Protein AF-A0A2I6B3H9-F1 (afdb_monomer_lite)

Secondary structure (DSSP, 8-state):
-HHHHHHHHSS-TTS-GGGS-HHHHHHHHHHHHHHHHHHHHHHHHHHHHHHHHH----

Foldseek 3Di:
DVLLCCLVPVDPPPDDNVNDDPVSVVVNVVVVVCVVVVVVVVVVVVVVVCCVPVVDDD

InterPro domains:
  IPR000883 Cytochrome c oxidase subunit I [PF00115] (1-58)
  IPR000883 Cytochrome c oxidase subunit I [PR01165] (22-41)
  IPR000883 Cytochrome c oxidase subunit I [PR01165] (51-58)
  IPR000883 Cytochrome c oxidase subunit I [PTHR10422] (1-58)
  IPR023616 Cytochrome c oxidase-like, subunit I domain [PS50855] (1-58)
  IPR036927 Cytochrome c oxidase-like, subunit I superfamily [G3DSA:1.20.210.10] (1-58)
  IPR036927 Cytochrome c oxidase-like, subunit I superfamily [SSF81442] (1-58)

Organism: Chrysolina herbacea (NCBI:txid75521)

Sequence (58 aa):
INFITTIINMHPMEMKLDQMPLFSWAVLITAILLLLSLPVLAGAITMLLTDRNLNTSF

pLDDT: mean 90.96, std 6.55, range [69.06, 97.38]

Radius of gyration: 18.11 Å; chains: 1; bounding box: 36×13×50 Å

Structure (mmCIF, N/CA/C/O backbone):
data_AF-A0A2I6B3H9-F1
#
_entry.id   AF-A0A2I6B3H9-F1
#
loop_
_atom_site.group_PDB
_atom_site.id
_atom_site.type_symbol
_atom_site.label_atom_id
_atom_site.label_alt_id
_atom_site.label_comp_id
_atom_site.label_asym_id
_atom_site.label_entity_id
_atom_site.label_seq_id
_atom_site.pdbx_PDB_ins_code
_atom_site.Cartn_x
_atom_site.Cartn_y
_atom_site.Cartn_z
_atom_site.occupancy
_atom_site.B_iso_or_equiv
_atom_site.auth_seq_id
_atom_site.auth_comp_id
_atom_site.auth_asym_id
_atom_site.auth_atom_id
_atom_site.pdbx_PDB_model_num
ATOM 1 N N . ILE A 1 1 ? 2.178 0.760 1.594 1.00 92.00 1 ILE A N 1
ATOM 2 C CA . ILE A 1 1 ? 2.776 -0.030 2.703 1.00 92.00 1 ILE A CA 1
ATOM 3 C C . ILE A 1 1 ? 2.394 0.559 4.064 1.00 92.00 1 ILE A C 1
ATOM 5 O O . ILE A 1 1 ? 1.680 -0.120 4.782 1.00 92.00 1 ILE A O 1
ATOM 9 N N . ASN A 1 2 ? 2.738 1.818 4.378 1.00 93.75 2 ASN A N 1
ATOM 10 C CA . ASN A 1 2 ? 2.432 2.448 5.682 1.00 93.75 2 ASN A CA 1
ATOM 11 C C . ASN A 1 2 ? 0.965 2.316 6.137 1.00 93.75 2 ASN A C 1
ATOM 13 O O . ASN A 1 2 ? 0.710 1.903 7.260 1.00 93.75 2 ASN A O 1
ATOM 17 N N . PHE A 1 3 ? -0.008 2.575 5.256 1.00 92.19 3 PHE A N 1
ATOM 18 C CA . PHE A 1 3 ? -1.430 2.423 5.600 1.00 92.19 3 PHE A CA 1
ATOM 19 C C . PHE A 1 3 ? -1.814 0.996 6.015 1.00 92.19 3 PHE A C 1
ATOM 21 O O . PHE A 1 3 ? -2.591 0.825 6.948 1.00 92.19 3 PHE A O 1
ATOM 28 N N . ILE A 1 4 ? -1.231 -0.024 5.377 1.00 93.31 4 ILE A N 1
ATOM 29 C CA . ILE A 1 4 ? -1.472 -1.434 5.715 1.00 93.31 4 ILE A CA 1
ATOM 30 C C . ILE A 1 4 ? -0.974 -1.702 7.138 1.00 93.31 4 ILE A C 1
ATOM 32 O O . ILE A 1 4 ? -1.704 -2.244 7.963 1.00 93.31 4 ILE A O 1
ATOM 36 N N . THR A 1 5 ? 0.245 -1.257 7.456 1.00 93.44 5 THR A N 1
ATOM 37 C CA . THR A 1 5 ? 0.826 -1.451 8.790 1.00 93.44 5 THR A CA 1
ATOM 38 C C . THR A 1 5 ? 0.088 -0.666 9.869 1.00 93.44 5 THR A C 1
ATOM 40 O O . THR A 1 5 ? -0.052 -1.165 10.977 1.00 93.44 5 THR A O 1
ATOM 43 N N . THR A 1 6 ? -0.425 0.529 9.566 1.00 93.00 6 THR A N 1
ATOM 44 C CA . THR A 1 6 ? -1.199 1.328 10.526 1.00 93.00 6 THR A CA 1
ATOM 45 C C . THR A 1 6 ? -2.543 0.677 10.843 1.00 93.00 6 THR A C 1
ATOM 47 O O . THR A 1 6 ? -2.890 0.555 12.012 1.00 93.00 6 THR A O 1
ATOM 50 N N . ILE A 1 7 ? -3.278 0.210 9.829 1.00 91.25 7 ILE A N 1
ATOM 51 C CA . ILE A 1 7 ? -4.592 -0.424 10.026 1.00 91.25 7 ILE A CA 1
ATOM 52 C C . ILE A 1 7 ? -4.461 -1.744 10.801 1.00 91.25 7 ILE A C 1
ATOM 54 O O . ILE A 1 7 ? -5.297 -2.038 11.649 1.00 91.25 7 ILE A O 1
ATOM 58 N N . ILE A 1 8 ? -3.401 -2.519 10.549 1.00 89.94 8 ILE A N 1
ATOM 59 C CA . ILE A 1 8 ? -3.193 -3.818 11.206 1.00 89.94 8 ILE A CA 1
ATOM 60 C C . ILE A 1 8 ? -2.595 -3.664 12.612 1.00 89.94 8 ILE A C 1
ATOM 62 O O . ILE A 1 8 ? -3.049 -4.333 13.531 1.00 89.94 8 ILE A O 1
ATOM 66 N N . ASN A 1 9 ? -1.594 -2.796 12.801 1.00 88.12 9 ASN A N 1
ATOM 67 C CA . ASN A 1 9 ? -0.837 -2.740 14.061 1.00 88.12 9 ASN A CA 1
ATOM 68 C C . ASN A 1 9 ? -1.296 -1.645 15.029 1.00 88.12 9 ASN A C 1
ATOM 70 O O . ASN A 1 9 ? -0.960 -1.711 16.207 1.00 88.12 9 ASN A O 1
ATOM 74 N N . MET A 1 10 ? -2.001 -0.613 14.554 1.00 87.81 10 MET A N 1
ATOM 75 C CA . MET A 1 10 ? -2.376 0.553 15.368 1.00 87.81 10 MET A CA 1
ATOM 76 C C . MET A 1 10 ? -3.892 0.690 15.550 1.00 87.81 10 MET A C 1
ATOM 78 O O . MET A 1 10 ? -4.363 1.757 15.946 1.00 87.81 10 MET A O 1
ATOM 82 N N . HIS A 1 11 ? -4.671 -0.363 15.275 1.00 83.62 11 HIS A N 1
ATOM 83 C CA . HIS A 1 11 ? -6.081 -0.360 15.660 1.00 83.62 11 HIS A CA 1
ATOM 84 C C . HIS A 1 11 ? -6.206 -0.393 17.199 1.00 83.62 11 HIS A C 1
ATOM 86 O O . HIS A 1 11 ? -5.324 -0.931 17.875 1.00 83.62 11 HIS A O 1
ATOM 92 N N . PRO A 1 12 ? -7.275 0.174 17.791 1.00 85.50 12 PRO A N 1
ATOM 93 C CA . PRO A 1 12 ? -7.459 0.155 19.241 1.00 85.50 12 PRO A CA 1
ATOM 94 C C . PRO A 1 12 ? -7.462 -1.285 19.766 1.00 85.50 12 PRO A C 1
ATOM 96 O O . PRO A 1 12 ? -8.153 -2.132 19.202 1.00 85.50 12 PRO A O 1
ATOM 99 N N . MET A 1 13 ? -6.717 -1.559 20.842 1.00 78.00 13 MET A N 1
ATOM 100 C CA . MET A 1 13 ? -6.505 -2.918 21.375 1.00 78.00 13 MET A CA 1
ATOM 101 C C . MET A 1 13 ? -7.802 -3.681 21.688 1.00 78.00 13 MET A C 1
ATOM 103 O O . MET A 1 13 ? -7.841 -4.900 21.559 1.00 78.00 13 MET A O 1
ATOM 107 N N . GLU A 1 14 ? -8.868 -2.979 22.073 1.00 83.38 14 GLU A N 1
ATOM 108 C CA . GLU A 1 14 ? -10.167 -3.580 22.417 1.00 83.38 14 GLU A CA 1
ATOM 109 C C . GLU A 1 14 ? -11.134 -3.686 21.225 1.00 83.38 14 GLU A C 1
ATOM 111 O O . GLU A 1 14 ? -12.252 -4.182 21.364 1.00 83.38 14 GLU A O 1
ATOM 116 N N . MET A 1 15 ? -10.723 -3.229 20.042 1.00 88.44 15 MET A N 1
ATOM 117 C CA . MET A 1 15 ? -11.563 -3.188 18.852 1.00 88.44 15 MET A CA 1
ATOM 118 C C . MET A 1 15 ? -11.239 -4.363 17.931 1.00 88.44 15 MET A C 1
ATOM 120 O O . MET A 1 15 ? -10.089 -4.569 17.545 1.00 88.44 15 MET A O 1
ATOM 124 N N . LYS A 1 16 ? -12.257 -5.141 17.549 1.00 86.62 16 LYS A N 1
ATOM 125 C CA . LYS A 1 16 ? -12.079 -6.238 16.584 1.00 86.62 16 LYS A CA 1
ATOM 126 C C . LYS A 1 16 ? -11.882 -5.680 15.173 1.00 86.62 16 LYS A C 1
ATOM 128 O O . LYS A 1 16 ? -12.458 -4.646 14.837 1.00 86.62 16 LYS A O 1
ATOM 133 N N . LEU A 1 17 ? -11.156 -6.405 14.317 1.00 85.06 17 LEU A N 1
ATOM 134 C CA . LEU A 1 17 ? -10.958 -6.009 12.914 1.00 85.06 17 LEU A CA 1
ATOM 135 C C . LEU A 1 17 ? -12.296 -5.815 12.172 1.00 85.06 17 LEU A C 1
ATOM 137 O O . LEU A 1 17 ? -12.452 -4.867 11.406 1.00 85.06 17 LEU A O 1
ATOM 141 N N . ASP A 1 18 ? -13.293 -6.646 12.479 1.00 85.75 18 ASP A N 1
ATOM 142 C CA . ASP A 1 18 ? -14.638 -6.575 11.888 1.00 85.75 18 ASP A CA 1
ATOM 143 C C . ASP A 1 18 ? -15.426 -5.328 12.313 1.00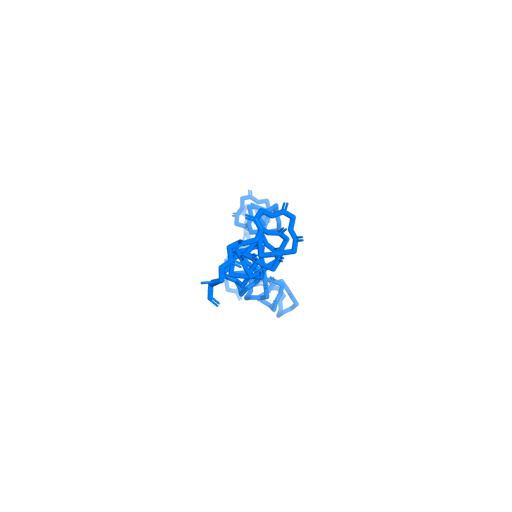 85.75 18 ASP A C 1
ATOM 145 O O . ASP A 1 18 ? -16.371 -4.925 11.641 1.00 85.75 18 ASP A O 1
ATOM 149 N N . GLN A 1 19 ? -15.050 -4.704 13.433 1.00 89.31 19 GLN A N 1
ATOM 150 C CA . GLN A 1 19 ? -15.694 -3.490 13.937 1.00 89.31 19 GLN A CA 1
ATOM 151 C C . GLN A 1 19 ? -15.102 -2.222 13.312 1.00 89.31 19 GLN A C 1
ATOM 153 O O . GLN A 1 19 ? -15.598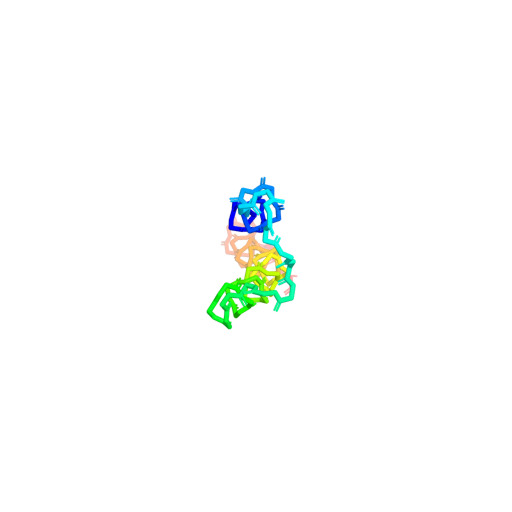 -1.126 13.575 1.00 89.31 19 GLN A O 1
ATOM 158 N N . MET A 1 20 ? -14.044 -2.338 12.500 1.00 90.81 20 MET A N 1
ATOM 159 C CA . MET A 1 20 ? -13.444 -1.186 11.835 1.00 90.81 20 MET A CA 1
ATOM 160 C C . MET A 1 20 ? -14.416 -0.504 10.867 1.00 90.81 20 MET A C 1
ATOM 162 O O . MET A 1 20 ? -15.174 -1.182 10.172 1.00 90.81 20 MET A O 1
ATOM 166 N N . PRO A 1 21 ? -14.373 0.839 10.760 1.00 92.50 21 PRO A N 1
ATOM 167 C CA . PRO A 1 21 ? -15.196 1.563 9.804 1.00 92.50 21 PRO A CA 1
ATOM 168 C C . PRO A 1 21 ? -14.976 1.059 8.375 1.00 92.50 21 PRO A C 1
ATOM 170 O O . PRO A 1 21 ? -13.843 0.786 7.972 1.00 92.50 21 P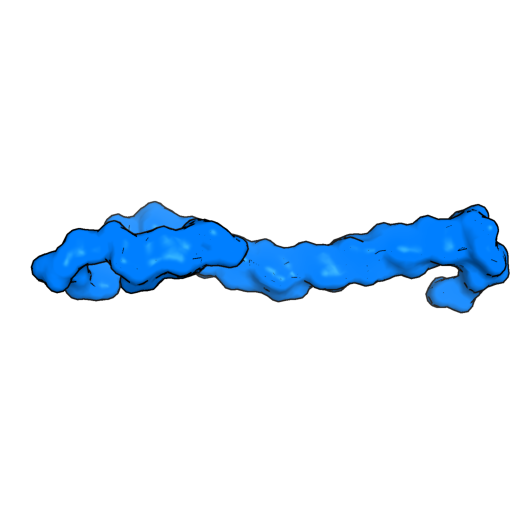RO A O 1
ATOM 173 N N . LEU A 1 22 ? -16.045 1.049 7.574 1.00 94.19 22 LEU A N 1
ATOM 174 C CA . LEU A 1 22 ? -16.010 0.697 6.145 1.00 94.19 22 LEU A CA 1
ATOM 175 C C . LEU A 1 22 ? -14.955 1.491 5.358 1.00 94.19 22 LEU A C 1
ATOM 177 O O . LEU A 1 22 ? -14.363 0.976 4.414 1.00 94.19 22 LEU A O 1
ATOM 181 N N . PHE A 1 23 ? -14.675 2.729 5.769 1.00 95.44 23 PHE A N 1
ATOM 182 C CA . PHE A 1 23 ? -13.617 3.538 5.170 1.00 95.44 23 PHE A CA 1
ATOM 183 C C . PHE A 1 23 ? -12.219 2.926 5.362 1.00 95.44 23 PHE A C 1
ATOM 185 O O . PHE A 1 23 ? -11.449 2.868 4.409 1.00 95.44 23 PHE A O 1
ATOM 192 N N . SER A 1 24 ? -11.904 2.417 6.559 1.00 92.56 24 SER A N 1
ATOM 193 C CA . SER A 1 24 ? -10.619 1.750 6.829 1.00 92.56 24 SER A CA 1
ATOM 194 C C . SER A 1 24 ? -10.460 0.505 5.952 1.00 92.56 24 SER A C 1
ATOM 196 O O . SER A 1 24 ? -9.416 0.301 5.334 1.00 92.56 24 SER A O 1
ATOM 198 N N . TRP A 1 25 ? -11.539 -0.268 5.793 1.00 94.12 25 TRP A N 1
ATOM 199 C CA . TRP A 1 25 ? -11.583 -1.411 4.881 1.00 94.12 25 TRP A CA 1
ATOM 200 C C . TRP A 1 25 ? -11.344 -1.017 3.418 1.00 94.12 25 TRP A C 1
ATOM 20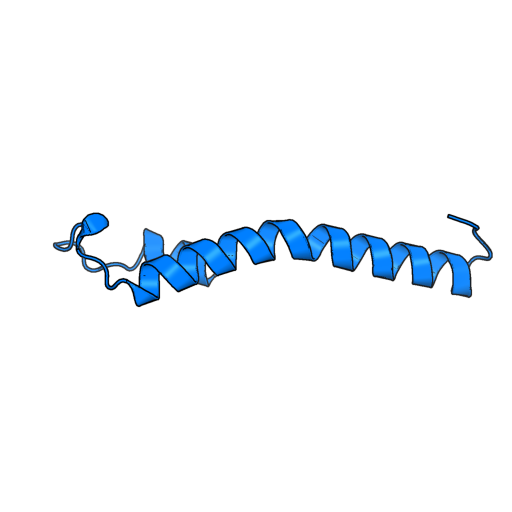2 O O . TRP A 1 25 ? -10.536 -1.648 2.735 1.00 94.12 25 TRP A O 1
ATOM 212 N N . ALA A 1 26 ? -11.975 0.057 2.939 1.00 96.25 26 ALA A N 1
ATOM 213 C CA . ALA A 1 26 ? -11.746 0.564 1.586 1.00 96.25 26 ALA A CA 1
ATOM 214 C C . ALA A 1 26 ? -10.285 1.016 1.374 1.00 96.25 26 ALA A C 1
ATOM 216 O O . ALA A 1 26 ? -9.675 0.713 0.343 1.00 96.25 26 ALA A O 1
ATOM 217 N N . VAL A 1 27 ? -9.689 1.694 2.363 1.00 96.44 27 VAL A N 1
ATOM 218 C CA . VAL A 1 27 ? -8.275 2.107 2.326 1.00 96.44 27 VAL A CA 1
ATOM 219 C C . VAL A 1 27 ? -7.339 0.897 2.330 1.00 96.44 27 VAL A C 1
ATOM 221 O O . VAL A 1 27 ? -6.359 0.883 1.589 1.00 96.44 27 VAL A O 1
ATOM 224 N N . LEU A 1 28 ? -7.644 -0.149 3.103 1.00 95.38 28 LEU A N 1
ATOM 225 C CA . LEU A 1 28 ? -6.852 -1.380 3.114 1.00 95.38 28 LEU A CA 1
ATOM 226 C C . LEU A 1 28 ? -6.843 -2.053 1.732 1.00 95.38 28 LEU A C 1
ATOM 228 O O . LEU A 1 28 ? -5.774 -2.383 1.217 1.00 95.38 28 LEU A O 1
ATOM 232 N N . ILE A 1 29 ? -8.017 -2.199 1.107 1.00 95.94 29 ILE A N 1
ATOM 233 C CA . ILE A 1 29 ? -8.157 -2.816 -0.223 1.00 95.94 29 ILE A CA 1
ATOM 234 C C . ILE A 1 29 ? -7.394 -2.007 -1.276 1.00 95.94 29 ILE A C 1
ATOM 236 O O . ILE A 1 29 ? -6.597 -2.560 -2.034 1.00 95.94 29 ILE A O 1
ATOM 240 N N . THR A 1 30 ? -7.592 -0.688 -1.308 1.00 96.69 30 THR A N 1
ATOM 241 C CA . THR A 1 30 ? -6.886 0.185 -2.259 1.00 96.69 30 THR A CA 1
ATOM 242 C C . THR A 1 30 ? -5.375 0.181 -2.035 1.00 96.69 30 THR A C 1
ATOM 244 O O . THR A 1 30 ? -4.621 0.137 -3.004 1.00 96.69 30 THR A O 1
ATOM 247 N N . ALA A 1 31 ? -4.903 0.141 -0.786 1.00 96.12 31 ALA A N 1
ATOM 248 C CA . ALA A 1 31 ? -3.477 0.042 -0.485 1.00 96.12 31 ALA A CA 1
ATOM 249 C C . ALA A 1 31 ? -2.853 -1.273 -0.984 1.00 96.12 31 ALA A C 1
ATOM 251 O O . ALA A 1 31 ? -1.709 -1.259 -1.445 1.00 96.12 31 ALA A O 1
ATOM 252 N N . ILE A 1 32 ? -3.592 -2.388 -0.922 1.00 96.69 32 ILE A N 1
ATOM 253 C CA . ILE A 1 32 ? -3.165 -3.680 -1.484 1.00 96.69 32 ILE A CA 1
ATOM 254 C C . ILE A 1 32 ? -3.108 -3.605 -3.014 1.00 96.69 32 ILE A C 1
ATOM 256 O O . ILE A 1 32 ? -2.101 -3.991 -3.605 1.00 96.69 32 ILE A O 1
ATOM 260 N N . LEU A 1 33 ? -4.144 -3.060 -3.660 1.00 97.38 33 LEU A N 1
ATOM 261 C CA . LEU A 1 33 ? -4.171 -2.892 -5.118 1.00 97.38 33 LEU A CA 1
ATOM 262 C C . LEU A 1 33 ? -3.005 -2.027 -5.610 1.00 97.38 33 LEU A C 1
ATOM 264 O O . LEU A 1 33 ? -2.317 -2.408 -6.552 1.00 97.38 33 LEU A O 1
ATOM 268 N N . LEU A 1 34 ? -2.735 -0.909 -4.931 1.00 96.88 34 LEU A N 1
ATOM 269 C CA . LEU A 1 34 ? -1.606 -0.034 -5.246 1.00 96.88 34 LEU A CA 1
ATOM 270 C C . LEU A 1 34 ? -0.261 -0.740 -5.072 1.00 96.88 34 LEU A C 1
ATOM 272 O O . LEU A 1 34 ? 0.635 -0.567 -5.895 1.00 96.88 34 LEU A O 1
ATOM 276 N N . LEU A 1 35 ? -0.107 -1.549 -4.020 1.00 95.81 35 LEU A N 1
ATOM 277 C CA . LEU A 1 35 ? 1.119 -2.315 -3.800 1.00 95.81 35 LEU A CA 1
ATOM 278 C C . LEU A 1 35 ? 1.401 -3.282 -4.958 1.00 95.81 35 LEU A C 1
ATOM 280 O O . LEU A 1 35 ? 2.558 -3.450 -5.332 1.00 95.81 35 LEU A O 1
ATOM 284 N N . LEU A 1 36 ? 0.357 -3.881 -5.534 1.00 96.12 36 LEU A N 1
ATOM 285 C CA . LEU A 1 36 ? 0.473 -4.775 -6.686 1.00 96.12 36 LEU A CA 1
ATOM 286 C C . LEU A 1 36 ? 0.638 -4.017 -8.014 1.00 96.12 36 LEU A C 1
ATOM 288 O O . LEU A 1 36 ? 1.355 -4.487 -8.894 1.00 96.12 36 LEU A O 1
ATOM 292 N N . SER A 1 37 ? 0.009 -2.847 -8.176 1.00 96.19 37 SER A N 1
ATOM 293 C CA . SER A 1 37 ? 0.033 -2.095 -9.439 1.00 96.19 37 SER A CA 1
ATOM 294 C C . SER A 1 37 ? 1.295 -1.249 -9.633 1.00 96.19 37 SER A C 1
ATOM 296 O O . SER A 1 37 ? 1.763 -1.086 -10.760 1.00 96.19 37 SER A O 1
ATOM 298 N N . LEU A 1 38 ? 1.858 -0.693 -8.554 1.00 96.12 38 LEU A N 1
ATOM 299 C CA . LEU A 1 38 ? 3.021 0.201 -8.620 1.00 96.12 38 LEU A CA 1
ATOM 300 C C . LEU A 1 38 ? 4.282 -0.450 -9.219 1.00 96.12 38 LEU A C 1
ATOM 302 O O . LEU A 1 38 ? 4.925 0.212 -10.032 1.00 96.12 38 LEU A O 1
ATOM 306 N N . PRO A 1 39 ? 4.644 -1.711 -8.905 1.00 95.19 39 PRO A N 1
ATOM 307 C CA . PRO A 1 39 ? 5.800 -2.370 -9.513 1.00 95.19 39 PRO A CA 1
ATOM 308 C C . PRO A 1 39 ? 5.671 -2.514 -11.030 1.00 95.19 39 PRO A C 1
ATOM 310 O O . PRO A 1 39 ? 6.642 -2.310 -11.751 1.00 95.19 39 PRO A O 1
ATOM 313 N N . VAL A 1 40 ? 4.466 -2.819 -11.520 1.00 96.56 40 VAL A N 1
ATOM 314 C CA . VAL A 1 40 ? 4.201 -2.966 -12.958 1.00 96.56 40 VAL A CA 1
ATOM 315 C C . VAL A 1 40 ? 4.339 -1.621 -13.666 1.00 96.56 40 VAL A C 1
ATOM 317 O O . VAL A 1 40 ? 5.005 -1.531 -14.694 1.00 96.56 40 VAL A O 1
ATOM 320 N N . LEU A 1 41 ? 3.768 -0.559 -13.089 1.00 95.75 41 LEU A N 1
ATOM 321 C CA . LEU A 1 41 ? 3.904 0.793 -13.631 1.00 95.75 41 LEU A CA 1
ATOM 322 C C . LEU A 1 41 ? 5.366 1.257 -13.629 1.00 95.75 41 LEU A C 1
ATOM 324 O O . LEU A 1 41 ? 5.842 1.792 -14.628 1.00 95.75 41 LEU A O 1
ATOM 328 N N . ALA A 1 42 ? 6.084 1.027 -12.528 1.00 96.31 42 ALA A N 1
ATOM 329 C CA . ALA A 1 42 ? 7.504 1.340 -12.430 1.00 96.31 42 ALA A CA 1
ATOM 330 C C . ALA A 1 42 ? 8.312 0.574 -13.488 1.00 96.31 42 ALA A C 1
ATOM 332 O O . ALA A 1 42 ? 9.116 1.186 -14.184 1.00 96.31 42 ALA A O 1
ATOM 333 N N . GLY A 1 43 ? 8.030 -0.721 -13.674 1.00 96.00 43 GLY A N 1
ATOM 334 C CA . GLY A 1 43 ? 8.631 -1.553 -14.716 1.00 96.00 43 GLY A CA 1
ATOM 335 C C . GLY A 1 43 ? 8.396 -0.996 -16.121 1.00 96.00 43 GLY A C 1
ATOM 336 O O . GLY A 1 43 ? 9.345 -0.825 -16.884 1.00 96.00 43 GLY A O 1
ATOM 337 N N . ALA A 1 44 ? 7.152 -0.632 -16.442 1.00 95.06 44 ALA A N 1
ATOM 338 C CA . ALA A 1 44 ? 6.799 -0.032 -17.728 1.00 95.06 44 ALA A CA 1
ATOM 339 C C . ALA A 1 44 ? 7.537 1.294 -17.977 1.00 95.06 44 ALA A C 1
ATOM 341 O O . ALA A 1 44 ? 8.069 1.508 -19.064 1.00 95.06 44 ALA A O 1
ATOM 342 N N . ILE A 1 45 ? 7.630 2.163 -16.963 1.00 96.31 45 ILE A N 1
ATOM 343 C CA . ILE A 1 45 ? 8.381 3.423 -17.063 1.00 96.31 45 ILE A CA 1
ATOM 344 C C . ILE A 1 45 ? 9.875 3.145 -17.258 1.00 96.31 45 ILE A C 1
ATOM 346 O O . ILE A 1 45 ? 10.499 3.785 -18.100 1.00 96.31 45 ILE A O 1
ATOM 350 N N . THR A 1 46 ? 10.457 2.188 -16.526 1.00 94.81 46 THR A N 1
ATOM 351 C CA . THR A 1 46 ? 11.873 1.839 -16.697 1.00 94.81 46 THR A CA 1
ATOM 352 C C . THR A 1 46 ? 12.161 1.257 -18.074 1.00 94.81 46 THR A C 1
ATOM 354 O O . THR A 1 46 ? 13.145 1.673 -18.670 1.00 94.81 46 THR A O 1
ATOM 357 N N . MET A 1 47 ? 11.291 0.393 -18.614 1.00 95.12 47 MET A N 1
ATOM 358 C CA . MET A 1 47 ? 11.433 -0.149 -19.972 1.00 95.12 47 MET A CA 1
ATOM 359 C C . MET A 1 47 ? 11.333 0.957 -21.026 1.00 95.12 47 MET A C 1
ATOM 361 O O . MET A 1 47 ? 12.189 1.064 -21.899 1.00 95.12 47 MET A O 1
ATOM 365 N N . LEU A 1 48 ? 10.359 1.864 -20.889 1.00 92.69 48 LEU A N 1
ATOM 366 C CA . LEU A 1 48 ? 10.251 3.026 -21.770 1.00 92.69 48 LEU A CA 1
ATOM 367 C C . LEU A 1 48 ? 11.521 3.891 -21.710 1.00 92.69 48 LEU A C 1
ATOM 369 O O . LEU A 1 48 ? 12.032 4.320 -22.741 1.00 92.69 48 LEU A O 1
ATOM 373 N N . LEU A 1 49 ? 12.044 4.156 -20.510 1.00 93.44 49 LEU A N 1
ATOM 374 C CA . LEU A 1 49 ? 13.265 4.942 -20.329 1.00 93.44 49 LEU A CA 1
ATOM 375 C C . LEU A 1 49 ? 14.511 4.233 -20.876 1.00 93.44 49 LEU A C 1
ATOM 377 O O . LEU A 1 49 ? 15.373 4.917 -21.431 1.00 93.44 49 LEU A O 1
ATOM 381 N N . THR A 1 50 ? 14.626 2.907 -20.745 1.00 89.88 50 THR A N 1
ATOM 382 C CA . THR A 1 50 ? 15.732 2.145 -21.345 1.00 89.88 50 THR A CA 1
ATOM 383 C C . THR A 1 50 ? 15.639 2.154 -22.862 1.00 89.88 50 THR A C 1
ATOM 385 O O . THR A 1 50 ? 16.644 2.421 -23.511 1.00 89.88 50 THR A O 1
ATOM 388 N N . ASP A 1 51 ? 14.443 2.010 -23.431 1.00 89.44 51 ASP A N 1
ATOM 389 C CA . ASP A 1 51 ? 14.256 2.070 -24.883 1.00 89.44 51 ASP A CA 1
ATOM 390 C C . ASP A 1 51 ? 14.612 3.450 -25.439 1.00 89.44 51 ASP A C 1
ATOM 392 O O . ASP A 1 51 ? 15.281 3.561 -26.466 1.00 89.44 51 ASP A O 1
ATOM 396 N N . ARG A 1 52 ? 14.246 4.524 -24.725 1.00 89.88 52 ARG A N 1
ATOM 397 C CA . ARG A 1 52 ? 14.583 5.892 -25.147 1.00 89.88 52 ARG A CA 1
ATOM 398 C C . ARG A 1 52 ? 16.067 6.238 -25.006 1.00 89.88 52 ARG A C 1
ATOM 400 O O . ARG A 1 52 ? 16.557 7.018 -25.817 1.00 89.88 52 ARG A O 1
ATOM 407 N N . ASN A 1 53 ? 16.756 5.732 -23.981 1.00 88.31 53 ASN A N 1
ATOM 408 C CA . ASN A 1 53 ? 18.120 6.172 -23.644 1.00 88.31 53 ASN A CA 1
ATOM 409 C C . ASN A 1 53 ? 19.223 5.181 -24.042 1.00 88.31 53 ASN A C 1
ATOM 411 O O . ASN A 1 53 ? 20.367 5.591 -24.218 1.00 88.31 53 ASN A O 1
ATOM 415 N N . LEU A 1 54 ? 18.906 3.891 -24.161 1.00 85.94 54 LEU A N 1
ATOM 416 C CA . LEU A 1 54 ? 19.867 2.819 -24.444 1.00 85.94 54 LEU A CA 1
ATOM 417 C C . LEU A 1 54 ? 19.626 2.153 -25.805 1.00 85.94 54 LEU A C 1
ATOM 419 O O . LEU A 1 54 ? 20.295 1.171 -26.118 1.00 85.94 54 LEU A O 1
ATOM 423 N N . ASN A 1 55 ? 18.704 2.689 -26.619 1.00 82.81 55 ASN A N 1
ATOM 424 C CA . ASN A 1 55 ? 18.296 2.129 -27.913 1.00 82.81 55 ASN A CA 1
ATOM 425 C C . ASN A 1 55 ? 17.918 0.637 -27.831 1.00 82.81 55 ASN A C 1
ATOM 427 O O . ASN A 1 55 ? 18.109 -0.111 -28.791 1.00 82.81 55 ASN A O 1
ATOM 431 N N . THR A 1 56 ? 17.413 0.188 -26.678 1.00 69.81 56 THR A N 1
ATOM 432 C CA . THR A 1 56 ? 16.783 -1.127 -26.562 1.00 69.81 56 THR A CA 1
ATOM 433 C C . THR A 1 56 ? 15.414 -1.090 -27.244 1.00 69.81 56 THR A C 1
ATOM 435 O O . THR A 1 56 ? 14.859 -0.023 -27.505 1.00 69.81 56 THR A O 1
ATOM 438 N N . SER A 1 57 ? 14.889 -2.250 -27.617 1.00 71.44 57 SER A N 1
ATOM 439 C CA . SER A 1 57 ? 13.522 -2.384 -28.126 1.00 71.44 57 SER A CA 1
ATOM 440 C C . SER A 1 57 ? 12.864 -3.499 -27.332 1.00 71.44 57 SER A C 1
ATOM 442 O O . SER A 1 57 ? 13.106 -4.674 -27.622 1.00 71.44 57 SER A O 1
ATOM 444 N N . PHE A 1 58 ? 12.147 -3.114 -26.278 1.00 69.06 58 PHE A N 1
ATOM 445 C CA . PHE A 1 58 ? 11.314 -4.009 -25.480 1.00 69.06 58 PHE A CA 1
ATOM 446 C C . PHE A 1 58 ? 9.942 -4.245 -26.120 1.00 69.06 58 PHE A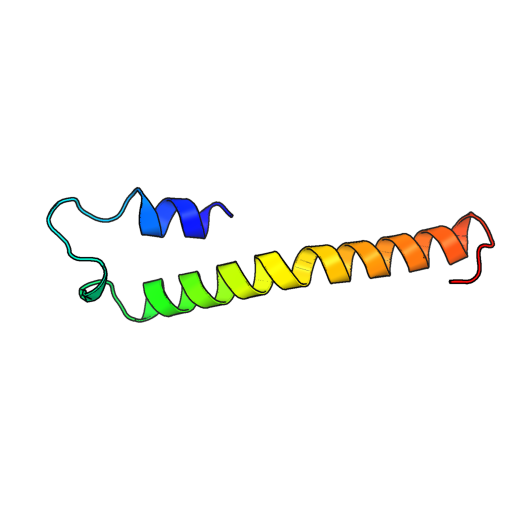 C 1
ATOM 448 O O . PHE A 1 58 ? 9.4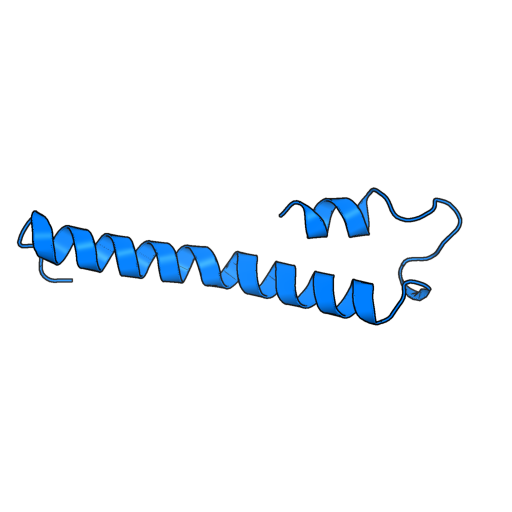54 -3.370 -26.873 1.00 69.06 58 PHE A O 1
#